Protein AF-A0A4Y2DNG8-F1 (afdb_monomer_lite)

Radius of gyration: 14.37 Å; chains: 1; bounding box: 37×18×35 Å

Foldseek 3Di:
DPPQDQADDPPCVVVLVVSLCVVCVVVVLNCVVVVVDDQDDPPDDPVSNVVVVVSNVVNLCSNLVRHDPVCNVVCVCVPDPPDPPD

Structure (mmCIF, N/CA/C/O backbone):
data_AF-A0A4Y2DNG8-F1
#
_entry.id   AF-A0A4Y2DNG8-F1
#
loop_
_atom_site.group_PDB
_atom_site.id
_atom_site.type_symbol
_atom_site.label_atom_id
_atom_site.label_alt_id
_atom_site.label_comp_id
_atom_site.label_asym_id
_atom_site.label_entity_id
_atom_site.label_seq_id
_atom_site.pdbx_PDB_ins_code
_atom_site.Cartn_x
_atom_site.Cartn_y
_atom_site.Cartn_z
_atom_site.occupancy
_atom_site.B_iso_or_equiv
_atom_site.auth_seq_id
_atom_site.auth_comp_id
_atom_site.auth_asym_id
_atom_site.auth_atom_id
_atom_site.pdbx_PDB_model_num
ATOM 1 N N . MET A 1 1 ? 13.957 7.165 7.027 1.00 45.22 1 MET A N 1
ATOM 2 C CA . MET A 1 1 ? 14.752 6.530 5.964 1.00 45.22 1 MET A CA 1
ATOM 3 C C . MET A 1 1 ? 14.122 6.916 4.631 1.00 45.22 1 MET A C 1
ATOM 5 O O . MET A 1 1 ? 12.910 6.788 4.487 1.00 45.22 1 MET A O 1
ATOM 9 N N . ASN A 1 2 ? 14.884 7.544 3.731 1.00 53.34 2 ASN A N 1
ATOM 10 C CA . ASN A 1 2 ? 14.435 7.856 2.368 1.00 53.34 2 ASN A CA 1
ATOM 11 C C . ASN A 1 2 ? 14.752 6.626 1.508 1.00 53.34 2 ASN A C 1
ATOM 13 O O . ASN A 1 2 ? 15.681 6.654 0.704 1.00 53.34 2 ASN A O 1
ATOM 17 N N . ASP A 1 3 ? 14.024 5.534 1.739 1.00 56.53 3 ASP A N 1
ATOM 18 C CA . ASP A 1 3 ? 14.232 4.280 1.014 1.00 56.53 3 ASP A CA 1
ATOM 19 C C . ASP A 1 3 ? 13.641 4.444 -0.380 1.00 56.53 3 ASP A C 1
ATOM 21 O O . ASP A 1 3 ? 12.453 4.233 -0.626 1.00 56.53 3 ASP A O 1
ATOM 25 N N . LYS A 1 4 ? 14.471 4.968 -1.279 1.00 69.62 4 LYS A N 1
ATOM 26 C CA . LYS A 1 4 ? 14.139 5.132 -2.687 1.00 69.62 4 LYS A CA 1
ATOM 27 C C . LYS A 1 4 ? 14.458 3.821 -3.386 1.00 69.62 4 LYS A C 1
ATOM 29 O O . LYS A 1 4 ? 15.600 3.590 -3.770 1.00 69.62 4 LYS A O 1
ATOM 34 N N . ILE A 1 5 ? 13.446 2.977 -3.529 1.00 89.19 5 ILE A N 1
ATOM 35 C CA . ILE A 1 5 ? 13.502 1.839 -4.448 1.00 89.19 5 ILE A CA 1
ATOM 36 C C . ILE A 1 5 ? 13.308 2.363 -5.875 1.00 89.19 5 ILE A C 1
ATOM 38 O O . ILE A 1 5 ? 12.767 3.458 -6.074 1.00 89.19 5 ILE A O 1
ATOM 42 N N . ALA A 1 6 ? 13.772 1.619 -6.879 1.00 92.00 6 ALA A N 1
ATOM 43 C CA . ALA A 1 6 ? 13.478 1.970 -8.265 1.00 92.00 6 ALA A CA 1
ATOM 44 C C . ALA A 1 6 ? 11.950 2.009 -8.445 1.00 92.00 6 ALA A C 1
ATOM 46 O O . ALA A 1 6 ? 11.298 1.075 -7.994 1.00 92.00 6 ALA A O 1
ATOM 47 N N . PRO A 1 7 ? 11.348 3.047 -9.055 1.00 94.19 7 PRO A N 1
ATOM 48 C CA . PRO A 1 7 ? 9.910 3.051 -9.294 1.00 94.19 7 PRO A CA 1
ATOM 49 C C . PRO A 1 7 ? 9.481 1.881 -10.185 1.00 94.19 7 PRO A C 1
ATOM 51 O O . PRO A 1 7 ? 10.261 1.438 -11.029 1.00 94.19 7 PRO A O 1
ATOM 54 N N . LEU A 1 8 ? 8.242 1.410 -10.031 1.00 95.12 8 LEU A N 1
ATOM 55 C CA . LEU A 1 8 ? 7.679 0.383 -10.909 1.00 95.12 8 LEU A CA 1
ATOM 56 C C . LEU A 1 8 ? 7.683 0.889 -12.348 1.00 95.12 8 LEU A C 1
ATOM 58 O O . LEU A 1 8 ? 7.169 1.976 -12.595 1.00 95.12 8 LEU A O 1
ATOM 62 N N . THR A 1 9 ? 8.209 0.084 -13.261 1.00 93.94 9 THR A N 1
ATOM 63 C CA . THR A 1 9 ? 8.127 0.241 -14.715 1.00 93.94 9 THR A CA 1
ATOM 64 C C . THR A 1 9 ? 7.558 -1.042 -15.330 1.00 93.94 9 THR A C 1
ATOM 66 O O . THR A 1 9 ? 7.280 -2.011 -14.618 1.00 93.94 9 THR A O 1
ATOM 69 N N . SER A 1 10 ? 7.392 -1.081 -16.655 1.00 90.81 10 SER A N 1
ATOM 70 C CA . SER A 1 10 ? 6.957 -2.288 -17.375 1.00 90.81 10 SER A CA 1
ATOM 71 C C . SER A 1 10 ? 7.897 -3.486 -17.192 1.00 90.81 10 SER A C 1
ATOM 73 O O . SER A 1 10 ? 7.455 -4.627 -17.299 1.00 90.81 10 SER A O 1
ATOM 75 N N . ASP A 1 11 ? 9.170 -3.235 -16.875 1.00 94.88 11 ASP A N 1
ATOM 76 C CA . ASP A 1 11 ? 10.237 -4.232 -17.023 1.00 94.88 11 ASP A CA 1
ATOM 77 C C . ASP A 1 11 ? 10.781 -4.744 -15.681 1.00 94.88 11 ASP A C 1
ATOM 79 O O . ASP A 1 11 ? 11.571 -5.685 -15.650 1.00 94.88 11 ASP A O 1
ATOM 83 N N . ASN A 1 12 ? 10.389 -4.134 -14.555 1.00 95.69 12 ASN A N 1
ATOM 84 C CA . ASN A 1 12 ? 11.005 -4.402 -13.249 1.00 95.69 12 ASN A CA 1
ATOM 85 C C . ASN A 1 12 ? 10.045 -4.936 -12.174 1.00 95.69 12 ASN A C 1
ATOM 87 O O . ASN A 1 12 ? 10.434 -5.009 -11.005 1.00 95.69 12 ASN A O 1
ATOM 91 N N . TYR A 1 13 ? 8.820 -5.335 -12.539 1.00 93.19 13 TYR A N 1
ATOM 92 C CA . TYR A 1 13 ? 7.793 -5.743 -11.571 1.00 93.19 13 TYR A CA 1
ATOM 93 C C . TYR A 1 13 ? 8.265 -6.783 -10.534 1.00 93.19 13 TYR A C 1
ATOM 95 O O . TYR A 1 13 ? 7.997 -6.568 -9.350 1.00 93.19 13 TYR A O 1
ATOM 103 N N . PRO A 1 14 ? 8.979 -7.877 -10.891 1.00 95.38 14 PRO A N 1
ATOM 104 C CA . PRO A 1 14 ? 9.409 -8.865 -9.901 1.00 95.38 14 PRO A CA 1
ATOM 105 C C . PRO A 1 14 ? 10.311 -8.281 -8.806 1.00 95.38 14 PRO A C 1
ATOM 107 O O . PRO A 1 14 ? 10.061 -8.521 -7.625 1.00 95.38 14 PRO A O 1
ATOM 110 N N . SER A 1 15 ? 11.319 -7.488 -9.184 1.00 94.12 15 SER A N 1
ATOM 111 C CA . SER A 1 15 ? 12.237 -6.838 -8.240 1.00 94.12 15 SER A CA 1
ATOM 112 C C . SER A 1 15 ? 11.528 -5.744 -7.445 1.00 94.12 15 SER A C 1
ATOM 114 O O . SER A 1 15 ? 11.580 -5.749 -6.218 1.00 94.12 15 SER A O 1
ATOM 116 N N . TRP A 1 16 ? 10.766 -4.882 -8.129 1.00 95.38 16 TRP A N 1
ATOM 117 C CA . TRP A 1 16 ? 9.976 -3.828 -7.494 1.00 95.38 16 TRP A CA 1
ATOM 118 C C . TRP A 1 16 ? 9.028 -4.382 -6.429 1.00 95.38 16 TRP A C 1
ATOM 120 O O . TRP A 1 16 ? 8.899 -3.816 -5.347 1.00 95.38 16 TRP A O 1
ATOM 130 N N . LYS A 1 17 ? 8.374 -5.515 -6.711 1.00 95.06 17 LYS A N 1
ATOM 131 C CA . LYS A 1 17 ? 7.444 -6.154 -5.780 1.00 95.06 17 LYS A CA 1
ATOM 132 C C . LYS A 1 17 ? 8.135 -6.569 -4.481 1.00 95.06 17 LYS A C 1
ATOM 134 O O . LYS A 1 17 ? 7.557 -6.351 -3.421 1.00 95.06 17 LYS A O 1
ATOM 139 N N . GLN A 1 18 ? 9.328 -7.163 -4.544 1.00 95.88 18 GLN A N 1
ATOM 140 C CA . GLN A 1 18 ? 10.065 -7.583 -3.342 1.00 95.88 18 GLN A CA 1
ATOM 141 C C . GLN A 1 18 ? 10.436 -6.377 -2.474 1.00 95.88 18 GLN A C 1
ATOM 143 O O . GLN A 1 18 ? 10.152 -6.356 -1.275 1.00 95.88 18 GLN A O 1
ATOM 148 N N . ASP A 1 19 ? 10.965 -5.336 -3.108 1.00 95.56 19 ASP A N 1
ATOM 149 C CA . ASP A 1 19 ? 11.336 -4.090 -2.446 1.00 95.56 19 ASP A CA 1
ATOM 150 C C . ASP A 1 19 ? 10.114 -3.380 -1.834 1.00 95.56 19 ASP A C 1
ATOM 152 O O . ASP A 1 19 ? 10.134 -2.915 -0.691 1.00 95.56 19 ASP A O 1
ATOM 156 N N . MET A 1 20 ? 8.997 -3.351 -2.564 1.00 95.00 20 MET A N 1
ATOM 157 C CA . MET A 1 20 ? 7.746 -2.768 -2.088 1.00 95.00 20 MET A CA 1
ATOM 158 C C . MET A 1 20 ? 7.163 -3.563 -0.911 1.00 95.00 20 MET A C 1
ATOM 160 O O . MET A 1 20 ? 6.655 -2.959 0.034 1.00 95.00 20 MET A O 1
ATOM 164 N N . ILE A 1 21 ? 7.259 -4.899 -0.909 1.00 95.69 21 ILE A N 1
ATOM 165 C CA . ILE A 1 21 ? 6.864 -5.726 0.245 1.00 95.69 21 ILE A CA 1
ATOM 166 C C . ILE A 1 21 ? 7.681 -5.331 1.482 1.00 95.69 21 ILE A C 1
ATOM 168 O O . ILE A 1 21 ? 7.089 -5.109 2.540 1.00 95.69 21 ILE A O 1
ATOM 172 N N . ALA A 1 22 ? 9.003 -5.170 1.355 1.00 95.44 22 ALA A N 1
ATOM 173 C CA . ALA A 1 22 ? 9.862 -4.751 2.464 1.00 95.44 22 ALA A CA 1
ATOM 174 C C . ALA A 1 22 ? 9.444 -3.381 3.033 1.00 95.44 22 ALA A C 1
ATOM 176 O O . ALA A 1 22 ? 9.273 -3.240 4.244 1.00 95.44 22 ALA A O 1
ATOM 177 N N . ILE A 1 23 ? 9.166 -2.399 2.167 1.00 94.69 23 ILE A N 1
ATOM 178 C CA . ILE A 1 23 ? 8.672 -1.076 2.587 1.00 94.69 23 ILE A CA 1
ATOM 179 C C . ILE A 1 23 ? 7.302 -1.172 3.280 1.00 94.69 23 ILE A C 1
ATOM 181 O O . ILE A 1 23 ? 7.045 -0.469 4.259 1.00 94.69 23 ILE A O 1
ATOM 185 N N . LEU A 1 24 ? 6.382 -2.003 2.781 1.00 94.88 24 LEU A N 1
ATOM 186 C CA . LEU A 1 24 ? 5.052 -2.161 3.382 1.00 94.88 24 LEU A CA 1
ATOM 187 C C . LEU A 1 24 ? 5.120 -2.841 4.757 1.00 94.88 24 LEU A C 1
ATOM 189 O O . LEU A 1 24 ? 4.328 -2.490 5.641 1.00 94.88 24 LEU A O 1
ATOM 193 N N . LEU A 1 25 ? 6.053 -3.780 4.941 1.00 95.88 25 LEU A N 1
ATOM 194 C CA . LEU A 1 25 ? 6.344 -4.422 6.224 1.00 95.88 25 LEU A CA 1
ATOM 195 C C . LEU A 1 25 ? 6.934 -3.421 7.225 1.00 95.88 25 LEU A C 1
ATOM 197 O O . LEU A 1 25 ? 6.378 -3.281 8.313 1.00 95.88 25 LEU A O 1
ATOM 201 N N . ASP A 1 26 ? 7.962 -2.653 6.841 1.00 95.25 26 ASP A N 1
ATOM 202 C CA . ASP A 1 26 ? 8.541 -1.578 7.670 1.00 95.25 26 ASP A CA 1
ATOM 203 C C . ASP A 1 26 ? 7.473 -0.562 8.108 1.00 95.25 26 ASP A C 1
ATOM 205 O O . ASP A 1 26 ? 7.342 -0.181 9.274 1.00 95.25 26 ASP A O 1
ATOM 209 N N . ARG A 1 27 ? 6.596 -0.185 7.174 1.00 94.31 27 ARG A N 1
ATOM 210 C CA . ARG A 1 27 ? 5.506 0.758 7.440 1.00 94.31 27 ARG A CA 1
ATOM 211 C C . ARG A 1 27 ? 4.347 0.154 8.228 1.00 94.31 27 ARG A C 1
ATOM 213 O O . ARG A 1 27 ? 3.423 0.913 8.557 1.00 94.31 27 ARG A O 1
ATOM 220 N N . ASN A 1 28 ? 4.396 -1.142 8.533 1.00 96.25 28 ASN A N 1
ATOM 221 C CA . ASN A 1 28 ? 3.361 -1.927 9.195 1.00 96.25 28 ASN A CA 1
ATOM 222 C C . ASN A 1 28 ? 1.989 -1.789 8.512 1.00 96.25 28 ASN A C 1
ATOM 224 O O . ASN A 1 28 ? 0.986 -1.498 9.164 1.00 96.25 28 ASN A O 1
ATOM 228 N N . VAL A 1 29 ? 1.949 -1.900 7.184 1.00 95.88 29 VAL A N 1
ATOM 229 C CA . VAL A 1 29 ? 0.720 -1.807 6.370 1.00 95.88 29 VAL A CA 1
ATOM 230 C C . VAL A 1 29 ? 0.624 -2.907 5.310 1.00 95.88 29 VAL A C 1
ATOM 232 O O . VAL A 1 29 ? -0.267 -2.866 4.467 1.00 95.88 29 VAL A O 1
ATOM 235 N N . TYR A 1 30 ? 1.506 -3.907 5.341 1.00 95.88 30 TYR A N 1
ATOM 236 C CA . TYR A 1 30 ? 1.446 -5.022 4.395 1.00 95.88 30 TYR A CA 1
ATOM 237 C C . TYR A 1 30 ? 0.151 -5.837 4.530 1.00 95.88 30 TYR A C 1
ATOM 239 O O . TYR A 1 30 ? -0.481 -6.154 3.527 1.00 95.88 30 TYR A O 1
ATOM 247 N N . ASP A 1 31 ? -0.323 -6.068 5.757 1.00 94.69 31 ASP A N 1
ATOM 248 C CA . ASP A 1 31 ? -1.579 -6.790 6.001 1.00 94.69 31 ASP A CA 1
ATOM 249 C C . ASP A 1 31 ? -2.823 -6.061 5.469 1.00 94.69 31 ASP A C 1
ATOM 251 O O . ASP A 1 31 ? -3.791 -6.718 5.085 1.00 94.69 31 ASP A O 1
ATOM 255 N N . ILE A 1 32 ? -2.790 -4.724 5.372 1.00 92.62 32 ILE A N 1
ATOM 256 C CA . ILE A 1 32 ? -3.838 -3.938 4.697 1.00 92.62 32 ILE A CA 1
ATOM 257 C C . ILE A 1 32 ? -3.882 -4.302 3.210 1.00 92.62 32 ILE A C 1
ATOM 259 O O . ILE A 1 32 ? -4.958 -4.520 2.663 1.00 92.62 32 ILE A O 1
ATOM 263 N N . VAL A 1 33 ? -2.718 -4.379 2.555 1.00 90.94 33 VAL A N 1
ATOM 264 C CA . VAL A 1 33 ? -2.610 -4.702 1.120 1.00 90.94 33 VAL A CA 1
ATOM 265 C C . VAL A 1 33 ? -3.016 -6.150 0.848 1.00 90.94 33 VAL A C 1
ATOM 267 O O . VAL A 1 33 ? -3.638 -6.428 -0.171 1.00 90.94 33 VAL A O 1
ATOM 270 N N . LEU A 1 34 ? -2.721 -7.064 1.776 1.00 92.19 34 LEU A N 1
ATOM 271 C CA . LEU A 1 34 ? -3.178 -8.454 1.710 1.00 92.19 34 LEU A CA 1
ATOM 272 C C . LEU A 1 34 ? -4.666 -8.636 2.061 1.00 92.19 34 LEU A C 1
ATOM 274 O O . LEU A 1 34 ? -5.158 -9.759 1.987 1.00 92.19 34 LEU A O 1
ATOM 278 N N . GLY A 1 35 ? -5.370 -7.582 2.488 1.00 89.75 35 GLY A N 1
ATOM 279 C CA . GLY A 1 35 ? -6.765 -7.671 2.932 1.00 89.75 35 GLY A CA 1
ATOM 280 C C . GLY A 1 35 ? -6.963 -8.475 4.223 1.00 89.75 35 GLY A C 1
ATOM 281 O O . GLY A 1 35 ? -8.073 -8.914 4.504 1.00 89.75 35 GLY A O 1
ATOM 282 N N . LY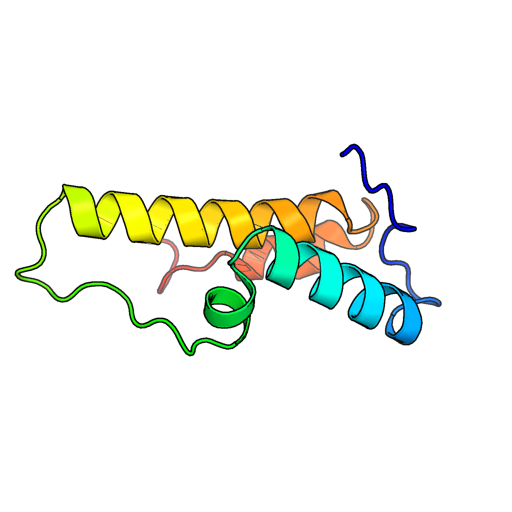S A 1 36 ? -5.900 -8.693 5.008 1.00 92.44 36 LYS A N 1
ATOM 283 C CA . LYS A 1 36 ? -5.957 -9.427 6.284 1.00 92.44 36 LYS A CA 1
ATOM 284 C C . LYS A 1 36 ? -6.464 -8.564 7.437 1.00 92.44 36 LYS A C 1
ATOM 286 O O . LYS A 1 36 ? -6.976 -9.089 8.422 1.00 92.44 36 LYS A O 1
ATOM 291 N N . GLU A 1 37 ? -6.309 -7.247 7.332 1.00 90.56 37 GLU A N 1
ATOM 292 C CA . GLU A 1 37 ? -6.861 -6.303 8.299 1.00 90.56 37 GLU A CA 1
ATOM 293 C C . GLU A 1 37 ? -8.283 -5.910 7.888 1.00 90.56 37 GLU A C 1
ATOM 295 O O . GLU A 1 37 ? -8.499 -5.264 6.861 1.00 90.56 37 GLU A O 1
ATOM 300 N N . ASN A 1 38 ? -9.256 -6.301 8.708 1.00 89.62 38 ASN A N 1
ATOM 301 C CA . ASN A 1 38 ? -10.657 -5.995 8.461 1.00 89.62 38 ASN A CA 1
ATOM 302 C C . ASN A 1 38 ? -10.976 -4.530 8.798 1.00 89.62 38 ASN A C 1
ATOM 304 O O . ASN A 1 38 ? -10.434 -3.988 9.769 1.00 89.62 38 ASN A O 1
ATOM 308 N N . PRO A 1 39 ? -11.889 -3.886 8.049 1.00 90.81 39 PRO A N 1
ATOM 309 C CA . PRO A 1 39 ? -12.394 -2.578 8.430 1.00 90.81 39 PRO A CA 1
ATOM 310 C C . PRO A 1 39 ? -13.082 -2.650 9.805 1.00 90.81 39 PRO A C 1
ATOM 312 O O . PRO A 1 39 ? -13.701 -3.668 10.127 1.00 90.81 39 PRO A O 1
ATOM 315 N N . PRO A 1 40 ? -13.019 -1.577 10.614 1.00 93.75 40 PRO A N 1
ATOM 316 C CA . PRO A 1 40 ? -13.726 -1.522 11.885 1.00 93.75 40 PRO A CA 1
ATOM 317 C C . PRO A 1 40 ? -15.232 -1.734 11.697 1.00 93.75 40 PRO A C 1
ATOM 319 O O . PRO A 1 40 ? -15.810 -1.276 10.707 1.00 93.75 40 PRO A O 1
ATOM 322 N N . GLY A 1 41 ? -15.860 -2.408 12.663 1.00 94.44 41 GLY A N 1
ATOM 323 C CA . GLY A 1 41 ? -17.304 -2.639 12.671 1.00 94.44 41 GLY A CA 1
ATOM 324 C C . GLY A 1 41 ? -18.12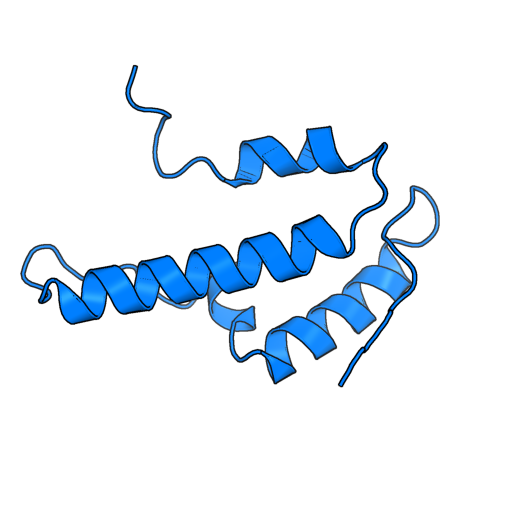0 -1.341 12.720 1.00 94.44 41 GLY A C 1
ATOM 325 O O . GLY A 1 41 ? -17.593 -0.252 12.963 1.00 94.44 41 GLY A O 1
ATOM 326 N N . VAL A 1 42 ? -19.433 -1.456 12.511 1.00 92.44 42 VAL A N 1
ATOM 327 C CA . VAL A 1 42 ? -20.356 -0.305 12.534 1.00 92.44 42 VAL A CA 1
ATOM 328 C C . VAL A 1 42 ? -20.288 0.430 13.879 1.00 92.44 42 VAL A C 1
ATOM 330 O O . VAL A 1 42 ? -20.194 1.661 13.887 1.00 92.44 42 VAL A O 1
ATOM 333 N N . ASP A 1 43 ? -20.200 -0.330 14.973 1.00 95.88 43 ASP A N 1
ATOM 334 C CA . ASP A 1 43 ? -20.140 0.165 16.356 1.00 95.88 43 ASP A CA 1
ATOM 335 C C . ASP A 1 43 ? -18.744 0.635 16.790 1.00 95.88 43 ASP A C 1
ATOM 337 O O . ASP A 1 43 ? -18.561 1.105 17.913 1.00 95.88 43 ASP A O 1
ATOM 341 N N . ALA A 1 44 ? -17.740 0.527 15.913 1.00 96.12 44 ALA A N 1
ATOM 342 C CA . ALA A 1 44 ? -16.401 1.005 16.218 1.00 96.12 44 ALA A CA 1
ATOM 343 C C . ALA A 1 44 ? -16.398 2.523 16.417 1.00 96.12 44 ALA A C 1
ATOM 345 O O . ALA A 1 44 ? -17.081 3.286 15.716 1.00 96.12 44 ALA A O 1
ATOM 346 N N . THR A 1 45 ? -15.554 2.963 17.342 1.00 97.38 45 THR A N 1
ATOM 347 C CA . THR A 1 45 ? -15.356 4.376 17.636 1.00 97.38 45 THR A CA 1
ATOM 348 C C . THR A 1 45 ? -14.831 5.116 16.406 1.00 97.38 45 THR A C 1
ATOM 350 O O . THR A 1 45 ? -14.111 4.565 15.566 1.00 97.38 45 THR A O 1
ATOM 353 N N . GLU A 1 46 ? -15.108 6.417 16.325 1.00 96.31 46 GLU A N 1
ATOM 354 C CA . GLU A 1 46 ? -14.571 7.249 15.242 1.00 96.31 46 GLU A CA 1
ATOM 355 C C . GLU A 1 46 ? -13.032 7.224 15.214 1.00 96.31 46 GLU A C 1
ATOM 357 O O . GLU A 1 46 ? -12.406 7.245 14.156 1.00 96.31 46 GLU A O 1
ATOM 362 N N . LYS A 1 47 ? -12.396 7.071 16.382 1.00 96.69 47 LYS A N 1
ATOM 363 C CA . LYS A 1 47 ? -10.941 6.927 16.501 1.00 96.69 47 LYS A CA 1
ATOM 364 C C . LYS A 1 47 ? -10.422 5.665 15.804 1.00 96.69 47 LYS A C 1
ATOM 366 O O . LYS A 1 47 ? -9.365 5.718 15.170 1.00 96.69 47 LYS A O 1
ATOM 371 N N . GLU A 1 48 ? -11.128 4.542 15.906 1.00 95.19 48 GLU A N 1
ATOM 372 C CA . GLU A 1 48 ? -10.769 3.287 15.232 1.00 95.19 48 GLU A CA 1
ATOM 373 C C . GLU A 1 48 ? -10.982 3.387 13.721 1.00 95.19 48 GLU A C 1
ATOM 375 O O . GLU A 1 48 ? -10.072 3.060 12.954 1.00 95.19 48 GLU A O 1
ATOM 380 N N . LYS A 1 49 ? -12.121 3.947 13.291 1.00 94.19 49 LYS A N 1
ATOM 381 C CA . LYS A 1 49 ? -12.418 4.231 11.876 1.00 94.19 49 LYS A CA 1
ATOM 382 C C . LYS A 1 49 ? -11.353 5.135 11.252 1.00 94.19 49 LYS A C 1
ATOM 384 O O .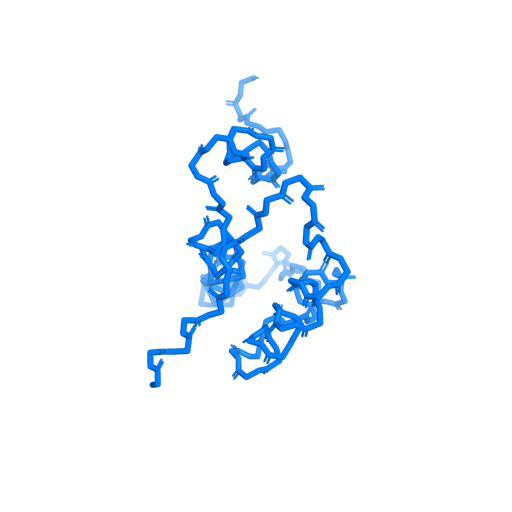 LYS A 1 49 ? -10.802 4.821 10.192 1.00 94.19 49 LYS A O 1
ATOM 389 N N . MET A 1 50 ? -10.976 6.211 11.945 1.00 94.75 50 MET A N 1
ATOM 390 C CA . MET A 1 50 ? -9.921 7.123 11.505 1.00 94.75 50 MET A CA 1
ATOM 391 C C . MET A 1 50 ? -8.549 6.437 11.461 1.00 94.75 50 MET A C 1
ATOM 393 O O . MET A 1 50 ? -7.780 6.669 10.524 1.00 94.75 50 MET A O 1
ATOM 397 N N . ARG A 1 51 ? -8.222 5.586 12.445 1.00 95.31 51 ARG A N 1
ATOM 398 C CA . ARG A 1 51 ? -6.962 4.822 12.47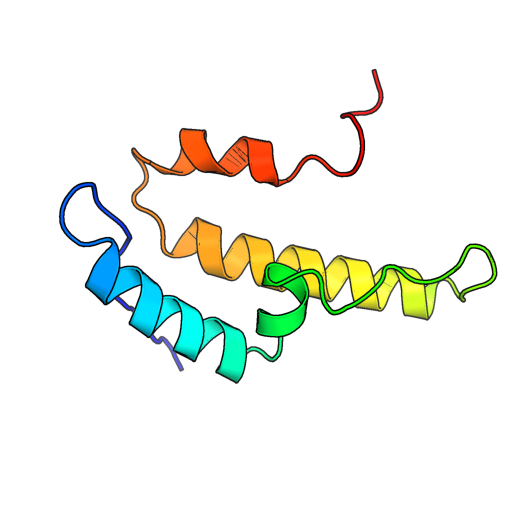1 1.00 95.31 51 ARG A CA 1
ATOM 399 C C . ARG A 1 51 ? -6.859 3.897 11.261 1.00 95.31 51 ARG A C 1
ATOM 401 O O . ARG A 1 51 ? -5.837 3.935 10.575 1.00 95.31 51 ARG A O 1
ATOM 408 N N . PHE A 1 52 ? -7.905 3.127 10.973 1.00 93.88 52 PHE A N 1
ATOM 409 C CA . PHE A 1 52 ? -7.940 2.240 9.812 1.00 93.88 52 PHE A CA 1
ATOM 410 C C . PHE A 1 52 ? -7.813 3.032 8.504 1.00 93.88 52 PHE A C 1
ATOM 412 O O . PHE A 1 52 ? -6.917 2.770 7.704 1.00 93.88 52 PHE A O 1
ATOM 419 N N . LYS A 1 53 ? -8.596 4.109 8.334 1.00 93.62 53 LYS A N 1
ATOM 420 C CA . LYS A 1 53 ? -8.498 5.004 7.165 1.00 93.62 53 LYS A CA 1
ATOM 421 C C . LYS A 1 53 ? -7.084 5.561 6.964 1.00 93.62 53 LYS A C 1
ATOM 423 O O . LYS A 1 53 ? -6.608 5.611 5.830 1.00 93.62 53 LYS A O 1
ATOM 428 N N . LYS A 1 54 ? -6.397 5.961 8.041 1.00 94.44 54 LYS A N 1
ATOM 429 C CA . LYS A 1 54 ? -4.998 6.420 7.982 1.00 94.44 54 LYS A CA 1
ATOM 430 C C . LYS A 1 54 ? -4.056 5.313 7.504 1.00 94.44 54 LYS A C 1
ATOM 432 O O . LYS A 1 54 ? -3.178 5.596 6.692 1.00 94.44 54 LYS A O 1
ATOM 437 N N . ARG A 1 55 ? -4.243 4.070 7.958 1.00 95.00 55 ARG A N 1
ATOM 438 C CA . ARG A 1 55 ? -3.451 2.910 7.511 1.00 95.00 55 ARG A CA 1
ATOM 439 C C . ARG A 1 55 ? -3.688 2.599 6.032 1.00 95.00 55 ARG A C 1
ATOM 441 O O . ARG A 1 55 ? -2.709 2.473 5.303 1.00 95.00 55 ARG A O 1
ATOM 448 N N . CYS A 1 56 ? -4.937 2.614 5.559 1.00 92.88 56 CYS A N 1
ATOM 449 C CA . CYS A 1 56 ? -5.258 2.479 4.130 1.00 92.88 56 CYS A CA 1
ATOM 450 C C . CYS A 1 56 ? -4.586 3.566 3.282 1.00 92.88 56 CYS A C 1
ATOM 452 O O . CYS A 1 56 ? -3.921 3.261 2.295 1.00 92.88 56 CYS A O 1
ATOM 454 N N . ASN A 1 57 ? -4.693 4.834 3.693 1.00 93.50 57 ASN A N 1
ATOM 455 C CA . ASN A 1 57 ? -4.050 5.941 2.983 1.00 93.50 57 ASN A CA 1
ATOM 456 C C . ASN A 1 57 ? -2.514 5.801 2.984 1.00 93.50 57 ASN A C 1
ATOM 458 O O . ASN A 1 57 ? -1.861 6.127 1.992 1.00 93.50 57 ASN A O 1
ATOM 462 N N . LYS A 1 58 ? -1.924 5.293 4.076 1.00 94.62 58 LYS A N 1
ATOM 463 C CA . LYS A 1 58 ? -0.482 5.023 4.170 1.00 94.62 58 LYS A CA 1
ATOM 464 C C . LYS A 1 58 ? -0.063 3.895 3.223 1.00 94.62 58 LYS A C 1
ATOM 466 O O . LYS A 1 58 ? 0.941 4.052 2.536 1.00 94.62 58 LYS A O 1
ATOM 471 N N . ALA A 1 59 ? -0.822 2.801 3.145 1.00 92.94 59 ALA A N 1
ATOM 472 C CA . ALA A 1 59 ? -0.578 1.716 2.193 1.00 92.94 59 ALA A CA 1
ATOM 473 C C . ALA A 1 59 ? -0.631 2.231 0.746 1.00 92.94 59 ALA A C 1
ATOM 475 O O . ALA A 1 59 ? 0.352 2.117 0.015 1.00 92.94 59 ALA A O 1
ATOM 476 N N . PHE A 1 60 ? -1.730 2.901 0.384 1.00 92.19 60 PHE A N 1
ATOM 477 C CA . PHE A 1 60 ? -1.933 3.461 -0.951 1.00 92.19 60 PHE A CA 1
ATOM 478 C C . PHE A 1 60 ? -0.820 4.434 -1.350 1.00 92.19 60 PHE A C 1
ATOM 480 O O . PHE A 1 60 ? -0.184 4.253 -2.381 1.00 92.19 60 PHE A O 1
ATOM 487 N N . SER A 1 61 ? -0.526 5.434 -0.514 1.00 92.12 61 SER A N 1
ATOM 488 C CA . SER A 1 61 ? 0.523 6.418 -0.819 1.00 92.12 61 SER A CA 1
ATOM 489 C C . SER A 1 61 ? 1.915 5.792 -0.915 1.00 92.12 61 SER A C 1
ATOM 491 O O . SER A 1 61 ? 2.717 6.236 -1.732 1.00 92.12 61 SER A O 1
ATOM 493 N N . SER A 1 62 ? 2.204 4.746 -0.130 1.00 92.44 62 SER A N 1
ATOM 494 C CA . SER A 1 62 ? 3.478 4.017 -0.223 1.00 92.44 62 SER A CA 1
ATOM 495 C C . SER A 1 62 ? 3.640 3.337 -1.580 1.00 92.44 62 SER A C 1
ATOM 497 O O . SER A 1 62 ? 4.728 3.389 -2.140 1.00 92.44 62 SER A O 1
ATOM 499 N N . ILE A 1 63 ? 2.568 2.756 -2.120 1.00 92.75 63 ILE A N 1
ATOM 500 C CA . ILE A 1 63 ? 2.574 2.133 -3.448 1.00 92.75 63 ILE A CA 1
ATOM 501 C C . ILE A 1 63 ? 2.612 3.212 -4.533 1.00 92.75 63 ILE A C 1
ATOM 503 O O . ILE A 1 63 ? 3.541 3.251 -5.332 1.00 92.75 63 ILE A O 1
ATOM 507 N N . TYR A 1 64 ? 1.656 4.142 -4.518 1.00 92.25 64 TYR A N 1
ATOM 508 C CA . TYR A 1 64 ? 1.473 5.156 -5.558 1.00 92.25 64 TYR A CA 1
ATOM 509 C C . TYR A 1 64 ? 2.722 6.016 -5.799 1.00 92.25 64 TYR A C 1
ATOM 511 O O . TYR A 1 64 ? 3.077 6.316 -6.940 1.00 92.25 64 TYR A O 1
ATOM 519 N N . LEU A 1 65 ? 3.424 6.402 -4.728 1.00 91.94 65 LEU A N 1
ATOM 520 C CA . LEU A 1 65 ? 4.638 7.212 -4.841 1.00 91.94 65 LEU A CA 1
ATOM 521 C C . LEU A 1 65 ? 5.838 6.431 -5.397 1.00 91.94 65 LEU A C 1
ATOM 523 O O . LEU A 1 65 ? 6.743 7.062 -5.940 1.00 91.94 65 LEU A O 1
ATOM 527 N N . ASN A 1 66 ? 5.820 5.098 -5.315 1.00 93.25 66 ASN A N 1
ATOM 528 C CA . ASN A 1 66 ? 6.850 4.207 -5.854 1.00 93.25 66 ASN A CA 1
ATOM 529 C C . ASN A 1 66 ? 6.474 3.607 -7.218 1.00 93.25 66 ASN A C 1
ATOM 531 O O . ASN A 1 66 ? 7.159 2.710 -7.695 1.00 93.25 66 ASN A O 1
ATOM 535 N N . VAL A 1 67 ? 5.422 4.100 -7.871 1.00 93.31 67 VAL A N 1
ATOM 536 C CA . VAL A 1 67 ? 5.076 3.745 -9.254 1.00 93.31 67 VAL A CA 1
ATOM 537 C C . VAL A 1 67 ? 5.463 4.888 -10.194 1.00 93.31 67 VAL A C 1
ATOM 539 O O . VAL A 1 67 ? 5.308 6.073 -9.846 1.00 93.31 67 VAL A O 1
ATOM 542 N N . SER A 1 68 ? 5.996 4.545 -11.373 1.00 94.00 68 SER A N 1
ATOM 543 C CA . SER A 1 68 ? 6.321 5.521 -12.415 1.00 94.00 68 SER A CA 1
ATOM 544 C C . SER A 1 68 ? 5.081 6.318 -12.828 1.00 94.00 68 SER A C 1
ATOM 546 O O . SER A 1 68 ? 3.943 5.864 -12.713 1.00 94.00 68 SER A O 1
ATOM 548 N N . LYS A 1 69 ? 5.277 7.566 -13.261 1.00 92.56 69 LYS A N 1
ATOM 549 C CA . LYS A 1 69 ? 4.153 8.485 -13.504 1.00 92.56 69 LYS A CA 1
ATOM 550 C C . LYS A 1 69 ? 3.198 7.988 -14.592 1.00 92.56 69 LYS A C 1
ATOM 552 O O . LYS A 1 69 ? 2.004 8.227 -14.476 1.00 92.56 69 LYS A O 1
ATOM 557 N N . ASP A 1 70 ? 3.727 7.309 -15.598 1.00 92.62 70 ASP A N 1
ATOM 558 C CA . ASP A 1 70 ? 3.007 6.691 -16.713 1.00 92.62 70 ASP A CA 1
ATOM 559 C C . ASP A 1 70 ? 2.136 5.502 -16.282 1.00 92.62 70 ASP A C 1
ATOM 561 O O . ASP A 1 70 ? 1.069 5.300 -16.854 1.00 92.62 70 ASP A O 1
ATOM 565 N N . LEU A 1 71 ? 2.522 4.774 -15.228 1.00 90.56 71 LEU A N 1
ATOM 566 C CA . LEU A 1 71 ? 1.754 3.639 -14.703 1.00 90.56 71 LEU A CA 1
ATOM 567 C C . LEU A 1 71 ? 0.779 4.024 -13.578 1.00 90.56 71 LEU A C 1
ATOM 569 O O . LEU A 1 71 ? -0.115 3.249 -13.245 1.00 90.56 71 LEU A O 1
ATOM 573 N N . ARG A 1 72 ? 0.903 5.222 -12.991 1.00 90.06 72 ARG A N 1
ATOM 574 C CA . ARG A 1 72 ? 0.001 5.704 -11.924 1.00 90.06 72 ARG A CA 1
ATOM 575 C C . ARG A 1 72 ? -1.485 5.694 -12.289 1.00 90.06 72 ARG A C 1
ATOM 577 O O . ARG A 1 72 ? -2.260 5.316 -11.411 1.00 90.06 72 ARG A O 1
ATOM 584 N N . PRO A 1 73 ? -1.914 6.063 -13.514 1.00 89.06 73 PRO A N 1
ATOM 585 C CA . PRO A 1 73 ? -3.323 5.979 -13.892 1.00 89.06 73 PRO A CA 1
ATOM 586 C C . PRO A 1 73 ? -3.904 4.568 -13.732 1.00 89.06 73 PRO A C 1
ATOM 588 O O . PRO A 1 73 ? -5.046 4.436 -13.321 1.00 89.06 73 PRO A O 1
ATOM 591 N N . LEU A 1 74 ? -3.101 3.516 -13.942 1.00 84.94 74 LEU A N 1
ATOM 592 C CA . LEU A 1 74 ? -3.543 2.119 -13.816 1.00 84.94 74 LEU A CA 1
ATOM 593 C C . LEU A 1 74 ? -3.859 1.707 -12.371 1.00 84.94 74 LEU A C 1
ATOM 595 O O . LEU A 1 74 ? -4.538 0.709 -12.149 1.00 84.94 74 LEU A O 1
ATOM 599 N N . ILE A 1 75 ? -3.335 2.443 -11.386 1.00 81.06 75 I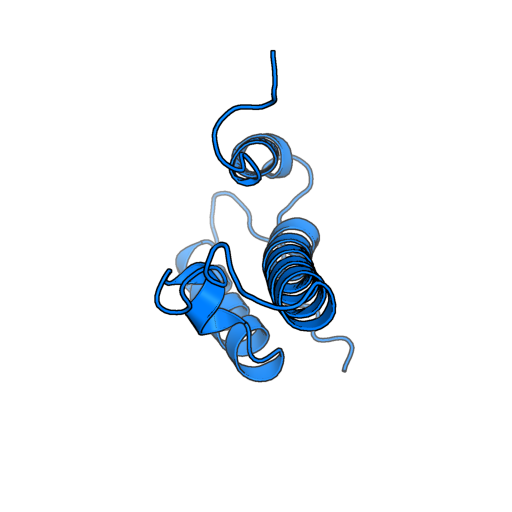LE A N 1
ATOM 600 C CA . ILE A 1 75 ? -3.503 2.139 -9.959 1.00 81.06 75 ILE A CA 1
ATOM 601 C C . ILE A 1 75 ? -4.264 3.222 -9.189 1.00 81.06 75 ILE A C 1
ATOM 603 O O . ILE A 1 75 ? -4.552 3.036 -8.007 1.00 81.06 75 ILE A O 1
ATOM 607 N N . ALA A 1 76 ? -4.579 4.352 -9.829 1.00 75.00 76 ALA A N 1
ATOM 608 C CA . ALA A 1 76 ? -5.321 5.450 -9.214 1.00 75.00 76 ALA A CA 1
ATOM 609 C C . ALA A 1 76 ? -6.749 5.017 -8.829 1.00 75.00 76 ALA A C 1
ATOM 611 O O . ALA A 1 76 ? -7.228 5.364 -7.745 1.00 75.00 76 ALA A O 1
ATOM 612 N N . ASP A 1 77 ? -7.360 4.159 -9.648 1.00 65.69 77 ASP A N 1
ATOM 613 C CA . ASP A 1 77 ? -8.731 3.665 -9.459 1.00 65.69 77 ASP A CA 1
ATOM 614 C C . ASP A 1 77 ? -8.826 2.515 -8.441 1.00 65.69 77 ASP A C 1
ATOM 616 O O . ASP A 1 77 ? -9.894 2.213 -7.916 1.00 65.69 77 ASP A O 1
ATOM 620 N N . ILE A 1 78 ? -7.694 1.922 -8.036 1.00 58.91 78 ILE A N 1
ATOM 621 C CA . ILE A 1 78 ? -7.658 0.874 -6.994 1.00 58.91 78 ILE A CA 1
ATOM 622 C C . ILE A 1 78 ? -8.063 1.446 -5.617 1.00 58.91 78 ILE A C 1
ATOM 624 O O . ILE A 1 78 ? -8.386 0.714 -4.681 1.00 58.91 78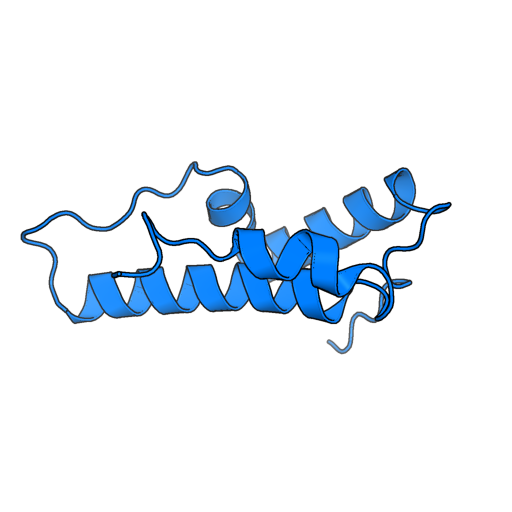 ILE A O 1
ATOM 628 N N . THR A 1 79 ? -8.116 2.776 -5.491 1.00 51.06 79 THR A N 1
ATOM 629 C CA . THR A 1 79 ? -8.620 3.485 -4.307 1.00 51.06 79 THR A CA 1
ATOM 630 C C . THR A 1 79 ? -10.145 3.467 -4.169 1.00 51.06 79 THR A C 1
ATOM 632 O O . THR A 1 79 ? -10.666 4.118 -3.254 1.00 51.06 79 THR A O 1
ATOM 635 N N . GLU A 1 80 ? -10.873 2.743 -5.026 1.00 46.62 80 GLU A N 1
ATOM 636 C CA . GLU A 1 80 ? -12.315 2.552 -4.890 1.00 46.62 80 GLU A CA 1
ATOM 637 C C . GLU A 1 80 ? -12.674 1.732 -3.640 1.00 46.62 80 GLU A C 1
ATOM 639 O O . GLU A 1 80 ? -12.976 0.539 -3.640 1.00 46.62 80 GLU A O 1
ATOM 644 N N . ARG A 1 81 ? -12.733 2.465 -2.527 1.00 48.47 81 ARG A N 1
ATOM 645 C CA . ARG A 1 81 ? -13.720 2.274 -1.470 1.00 48.47 81 ARG A CA 1
ATOM 646 C C . ARG A 1 81 ? -15.109 2.158 -2.115 1.00 48.47 81 ARG A C 1
ATOM 648 O O . ARG A 1 81 ? -15.777 3.160 -2.297 1.00 48.47 81 ARG A O 1
ATOM 655 N N . LYS A 1 82 ? -15.572 0.934 -2.368 1.00 37.19 82 LYS A N 1
ATOM 656 C CA . LYS A 1 82 ? -16.999 0.566 -2.307 1.00 37.19 82 LYS A CA 1
ATOM 657 C C . LYS A 1 82 ? -17.966 1.299 -3.270 1.00 37.19 82 LYS A C 1
ATOM 659 O O . LYS A 1 82 ? -19.129 1.402 -2.910 1.00 37.19 82 LYS A O 1
ATOM 664 N N . LYS A 1 83 ? -17.566 1.684 -4.488 1.00 43.56 83 LYS A N 1
ATOM 665 C CA . LYS A 1 83 ? -18.220 2.704 -5.341 1.00 43.56 83 LYS A CA 1
ATOM 666 C C . LYS A 1 83 ? -17.843 4.110 -4.866 1.00 43.56 83 LYS A C 1
ATOM 668 O O . LYS A 1 83 ? -18.168 4.506 -3.745 1.00 43.56 83 LYS A O 1
ATOM 673 N N . ALA A 1 84 ? -17.197 4.882 -5.737 1.00 35.84 84 ALA A N 1
ATOM 674 C CA . ALA A 1 84 ? -17.364 6.330 -5.702 1.00 35.84 84 ALA A CA 1
ATOM 675 C C . ALA A 1 84 ? -18.874 6.615 -5.576 1.00 35.84 84 ALA A C 1
ATOM 677 O O . ALA A 1 84 ? -19.672 5.999 -6.269 1.00 35.84 84 ALA A O 1
ATOM 678 N N . TRP A 1 85 ? -19.286 7.409 -4.592 1.00 38.03 85 TRP A N 1
ATOM 679 C CA . TRP A 1 85 ? -20.692 7.567 -4.208 1.00 38.03 85 TRP A CA 1
ATOM 680 C C . TRP A 1 85 ? -21.422 8.545 -5.151 1.00 38.03 85 TRP A C 1
ATOM 682 O O . TRP A 1 85 ? -21.876 9.592 -4.699 1.00 38.03 85 TRP A O 1
ATOM 692 N N . GLU A 1 86 ? -21.500 8.162 -6.435 1.00 33.69 86 GLU A N 1
ATOM 693 C CA . GLU A 1 86 ? -22.572 8.417 -7.421 1.00 33.69 86 GLU A CA 1
ATOM 694 C C . GLU A 1 86 ? -22.749 7.171 -8.309 1.00 33.69 86 GLU A C 1
ATOM 696 O O . GLU A 1 86 ? -21.757 6.725 -8.928 1.00 33.69 86 GLU A O 1
#

pLDDT: mean 85.93, std 17.2, range [33.69, 97.38]

Secondary structure (DSSP, 8-state):
----PPPB-TT-HHHHHHHHHHHHHHTT-HHHHTT-SPPPPTTS-HHHHHHHHHHHHHHHHHHHHTB-TTTTHHHHGGG-SSS---

Organism: Araneus ventricosus (NCBI:txid182803)

Sequence (86 aa):
MNDKIAPLTSDNYPSWKQDMIAILLDRNVYDIVLGKENPPGVDATEKEKMRFKKRCNKAFSSIYLNVSKDLRPLIADITERKKAWE

=== Feature glossary ===
A reading guide for the features in this record.

Start from the sequence.

  · Sequence gives the chain of amino acids in standard one-letter code (A=alanine, C=cysteine, …, Y=tyrosine), read N→C. It is the only feature that is directly encoded by the gene; all structural features are derived from the folded form of this sequence.

Fold it, and you get atomic coordinates and the backbone conformation that goes with them.

  · Structure coordinates are given as an mmCIF _atom_site loop: one row per atom with element, residue name, chain id, sequence number, and x/y/z position in Å. Only the four main-chain atoms per residue are included here; side chains are omitted to keep the record compact.

  · Backbone dihedral angles. Every residue except chain termini has a φ (preceding-C → N → Cα → C) and a ψ (N → Cα → C → next-N). They are reported in degrees following the IUPAC sign convention. Secondary structure is essentially a statement about which (φ, ψ) basin each residue occupies.

  · Eight-state secondary structure (DSSP): H is the canonical α-helix, G the tighter 3₁₀-helix, I the wider π-helix; E/B are β-structure, T and S are turns and bends, and '-' is everything else. DSSP derives these from the pattern of main-chain N–H···O=C hydrogen bonds, not from the sequence.

  · SS3 is a coarse helix/strand/coil call (letters a/b/c) made by the P-SEA algorithm from inter-Cα distances and dihedrals. It is less detailed than DSSP but needs only Cα positions.

Summarize the fold with a handful of shape descriptors and a per-residue structural alphabet.

  · Radius of gyration (Rg) is the root-mean-square distance of Cα atoms from their centroid — a single number for overall size and compactness. A globular domain of N residues has Rg ≈ 2.2·N^0.38 Å; an extended or disordered chain has a much larger Rg. The Cα contact count is the number of residue pairs whose Cα atoms are within 8 Å and are more than four positions apart in sequence — a standard proxy for tertiary packing density. The bounding box is the smallest axis-aligned box enclosing all Cα atoms.

  · 3Di is Foldseek's structural alphabet. Each residue is assigned one of twenty discrete states based on how its Cα sits relative to its spatial (not sequential) neighbors. Aligning 3Di strings finds structural homologs roughly as well as full 3D superposition, but orders of magnitude faster.

  · Solvent-accessible surface area (SASA) is the area in Å² traced out by the centre of a 1.4 Å probe sphere (a water molecule) rolled over the protein's van der Waals surface (Shrake–Rupley / Lee–Richards construction). Buried residues have near-zero SASA; fully exposed residues can exceed 200 Å². The total SASA scales roughly with the number of surface residues.

Ask how reliable the model is.

  · For AlphaFold models, the B-factor field carries pLDDT — the model's own estimate of local accuracy on a 0–100 scale. Regions with pLDDT<50 should be treated as essentially unmodeled; they often correspond to intrinsically disordered segments.

  · For experimental (PDB) structures, the B-factor (temperature factor) quantifies the positional spread of each atom in the crystal — a combination of thermal vibration and static disorder — in units of Å². High B-factors mark flexible loops or poorly resolved regions; low B-factors mark the rigid, well-ordered core.

  · Predicted Aligned Error (PAE) is an AlphaFold confidence matrix: entry (i, j) is the expected error in the position of residue j, in ångströms, when the prediction is superimposed on the true structure at residue i. Low PAE within a block of residues means that block is internally rigid and well-predicted; high PAE between two blocks means their relative placement is uncertain even if each block individually is confident.

Place it in context: what it resembles, what it is annotated as, and how it looks.

  · Structural nearest neighbors (via Foldseek easy-search vs the PDB). Reported per hit: target PDB id, E-value, and alignment TM-score. A TM-score above ~0.5 is the conventional threshold for 'same fold'.

  · Functional annotations link the protein to curated databases. InterPro entries identify conserved domains and families by matching the sequence against member-database signatures (Pfam, PROSITE, CDD, …). Gene Ontology (GO) terms describe molecular function, biological process, and cellular component in a controlled vocabulary. CATH places the structure in a hierarchical fold classification (Class/Architecture/Topology/Homologous-superfamily). The organism is the source species.

  · The contact map is a binary N×N matrix image: pixel (i, j) is dark where Cα_i and Cα_j are within 8 Å and |i−j|>4. Because the |i−j|>4 filter removes local helical contacts, off-diagonal stripes parallel to the main diagonal indicate parallel β-sheets; stripes perpendicular to it indicate antiparallel β-sheets. The Ramachandran plot scatters every residue's (φ, ψ) pair against the sterically allowed regions. The PAE heatmap renders the predicted-aligned-error matrix.

  · Six rendered views show the 3D structure from the faces of a cube — i.e. along ±x, ±y, ±z. Rendering representation is drawn randomly per protein from cartoon (secondary-structure ribbons), sticks (backbone bonds), or molecular surface; coloring is either N→C rainbow (blue at the N-terminus through red at the C-terminus) or one color per chain.